Protein AF-A0A7X6X427-F1 (afdb_monomer_lite)

Radius of gyration: 28.25 Å; chains: 1; bounding box: 52×33×77 Å

Structure (mmCIF, N/CA/C/O backbone):
data_AF-A0A7X6X427-F1
#
_entry.id   AF-A0A7X6X427-F1
#
loop_
_atom_site.group_PDB
_atom_site.id
_atom_site.type_symbol
_atom_site.label_atom_id
_atom_site.label_alt_id
_atom_site.label_comp_id
_atom_site.label_asym_id
_atom_site.label_entity_id
_atom_site.label_seq_id
_atom_site.pdbx_PDB_ins_code
_atom_site.Cartn_x
_atom_site.Cartn_y
_atom_site.Cartn_z
_atom_site.occupancy
_atom_site.B_iso_or_equiv
_atom_site.auth_seq_id
_atom_site.auth_comp_id
_atom_site.auth_asym_id
_atom_site.auth_atom_id
_atom_site.pdbx_PDB_model_num
ATOM 1 N N . MET A 1 1 ? -8.699 -10.806 39.226 1.00 50.72 1 MET A N 1
ATOM 2 C 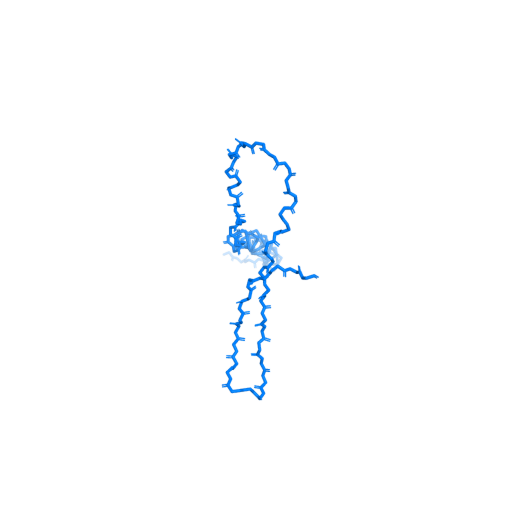CA . MET A 1 1 ? -8.720 -9.400 38.769 1.00 50.72 1 MET A CA 1
ATOM 3 C C . MET A 1 1 ? -10.018 -9.196 38.012 1.00 50.72 1 MET A C 1
ATOM 5 O O . MET A 1 1 ? -10.104 -9.608 36.864 1.00 50.72 1 MET A O 1
ATOM 9 N N . GLU A 1 2 ? -11.046 -8.655 38.663 1.00 70.06 2 GLU A N 1
ATOM 10 C CA . GLU A 1 2 ? -12.255 -8.230 37.953 1.00 70.06 2 GLU A CA 1
ATOM 11 C C . GLU A 1 2 ? -11.909 -6.947 37.198 1.00 70.06 2 GLU A C 1
ATOM 13 O O . GLU A 1 2 ? -11.648 -5.904 37.798 1.00 70.06 2 GLU A O 1
ATOM 18 N N . ILE A 1 3 ? -11.781 -7.045 35.877 1.00 72.62 3 ILE A N 1
ATOM 19 C CA . ILE A 1 3 ? -11.476 -5.889 35.039 1.00 72.62 3 ILE A CA 1
ATOM 20 C C . ILE A 1 3 ? -12.775 -5.101 34.887 1.00 72.62 3 ILE A C 1
ATOM 22 O O . ILE A 1 3 ? -13.737 -5.586 34.294 1.00 72.62 3 ILE A O 1
ATOM 26 N N . SER A 1 4 ? -12.803 -3.889 35.443 1.00 84.44 4 SER A N 1
ATOM 27 C CA . SER A 1 4 ? -13.976 -3.019 35.361 1.00 84.44 4 SER A CA 1
ATOM 28 C C . SER A 1 4 ? -14.289 -2.671 33.899 1.00 84.44 4 SER A C 1
ATOM 30 O O . SER A 1 4 ? -13.392 -2.573 33.055 1.00 84.44 4 SER A O 1
ATOM 32 N N . ARG A 1 5 ? -15.569 -2.436 33.587 1.00 86.81 5 ARG A N 1
ATOM 33 C CA . ARG A 1 5 ? -16.022 -2.082 32.229 1.00 86.81 5 ARG A CA 1
ATOM 34 C C . ARG A 1 5 ? -15.303 -0.842 31.675 1.00 86.81 5 ARG A C 1
ATOM 36 O O . ARG A 1 5 ? -15.053 -0.755 30.478 1.00 86.81 5 ARG A O 1
ATOM 43 N N . GLN A 1 6 ? -14.925 0.091 32.552 1.00 89.12 6 GLN A N 1
ATOM 44 C CA . GLN A 1 6 ? -14.120 1.263 32.195 1.00 89.12 6 GLN A CA 1
ATOM 45 C C . GLN A 1 6 ? -12.688 0.866 31.819 1.00 89.12 6 GLN A C 1
ATOM 47 O O . GLN A 1 6 ? -12.175 1.318 30.798 1.00 89.12 6 GLN A O 1
ATOM 52 N N . SER A 1 7 ? -12.064 -0.034 32.584 1.00 90.12 7 SER A N 1
ATOM 53 C CA . SER A 1 7 ? -10.726 -0.555 32.286 1.00 90.12 7 SER A CA 1
ATOM 54 C C . SER A 1 7 ? -10.683 -1.334 30.966 1.00 90.12 7 SER A C 1
ATOM 56 O O . SER A 1 7 ? -9.704 -1.221 30.234 1.00 90.12 7 SER A O 1
ATOM 58 N N . GLN A 1 8 ? -11.750 -2.059 30.612 1.00 91.62 8 GLN A N 1
ATOM 59 C CA . GLN A 1 8 ? -11.878 -2.726 29.307 1.00 91.62 8 GLN A CA 1
ATOM 60 C C . GLN A 1 8 ? -11.886 -1.737 28.135 1.00 91.62 8 GLN A C 1
ATOM 62 O O . GLN A 1 8 ? -11.196 -1.962 27.143 1.00 91.62 8 GLN A O 1
ATOM 67 N N . ILE A 1 9 ? -12.635 -0.636 28.249 1.00 94.44 9 ILE A N 1
ATOM 68 C CA . ILE A 1 9 ? -12.715 0.388 27.196 1.00 94.44 9 ILE A CA 1
ATOM 69 C C . ILE A 1 9 ? -11.365 1.087 27.024 1.00 94.44 9 ILE A C 1
ATOM 71 O O . ILE A 1 9 ? -10.899 1.260 25.899 1.00 94.44 9 ILE A O 1
ATOM 75 N N . VAL A 1 10 ? -10.706 1.439 28.131 1.00 95.50 10 VAL A N 1
ATOM 76 C CA . VAL A 1 10 ? -9.371 2.053 28.093 1.00 95.50 10 VAL A CA 1
ATOM 77 C C . VAL A 1 10 ? -8.364 1.104 27.445 1.00 95.50 10 VAL A C 1
ATOM 79 O O . VAL A 1 10 ? -7.626 1.519 26.554 1.00 95.50 10 VAL A O 1
ATOM 82 N N . LEU A 1 11 ? -8.375 -0.178 27.817 1.00 94.56 11 LEU A N 1
ATOM 83 C CA . LEU A 1 11 ? -7.489 -1.175 27.221 1.00 94.56 11 LEU A CA 1
ATOM 84 C C . LEU A 1 11 ? -7.736 -1.328 25.714 1.00 94.56 11 LEU A C 1
ATOM 86 O O . LEU A 1 11 ? -6.778 -1.377 24.948 1.00 94.56 11 LEU A O 1
ATOM 90 N N . ALA A 1 12 ? -9.001 -1.351 25.283 1.00 94.44 12 ALA A N 1
ATOM 91 C CA . ALA A 1 12 ? -9.364 -1.444 23.871 1.00 94.44 12 ALA A CA 1
ATOM 92 C C . ALA A 1 12 ? -8.869 -0.233 23.064 1.00 94.44 12 ALA A C 1
ATOM 94 O O . ALA A 1 12 ? -8.308 -0.411 21.985 1.00 94.44 12 ALA A O 1
ATOM 95 N N . ILE A 1 13 ? -9.010 0.986 23.597 1.00 96.06 13 ILE A N 1
ATOM 96 C CA . ILE A 1 13 ? -8.511 2.210 22.950 1.00 96.06 13 ILE A CA 1
ATOM 97 C C . ILE A 1 13 ? -6.984 2.192 22.853 1.00 96.06 13 ILE A C 1
ATOM 99 O O . ILE A 1 13 ? -6.435 2.531 21.807 1.00 96.06 13 ILE A O 1
ATOM 103 N N . VAL A 1 14 ? -6.289 1.763 23.910 1.00 96.12 14 VAL A N 1
ATOM 104 C CA . VAL A 1 14 ? -4.823 1.653 23.904 1.00 96.12 14 VAL A CA 1
ATOM 105 C C . VAL A 1 14 ? -4.361 0.636 22.860 1.00 96.12 14 VAL A C 1
ATOM 107 O O . VAL A 1 14 ? -3.453 0.928 22.084 1.00 96.12 14 VAL A O 1
ATOM 110 N N . LEU A 1 15 ? -5.015 -0.525 22.782 1.00 95.62 15 LEU A N 1
ATOM 111 C CA . LEU A 1 15 ? -4.730 -1.544 21.767 1.00 95.62 15 LEU A CA 1
ATOM 112 C C . LEU A 1 15 ? -4.981 -1.026 20.347 1.00 95.62 15 LEU A C 1
ATOM 114 O O . LEU A 1 15 ? -4.166 -1.254 19.450 1.00 95.62 15 LEU A O 1
ATOM 118 N N . LEU A 1 16 ? -6.078 -0.295 20.143 1.00 95.19 16 LEU A N 1
ATOM 119 C CA . LEU A 1 16 ? -6.402 0.327 18.863 1.00 95.19 16 LEU A CA 1
ATOM 120 C C . LEU A 1 16 ? -5.334 1.357 18.465 1.00 95.19 16 LEU A C 1
ATOM 122 O O . LEU A 1 16 ? -4.843 1.333 17.341 1.00 95.19 16 LEU A O 1
ATOM 126 N N . ALA A 1 17 ? -4.922 2.223 19.391 1.00 94.69 17 ALA A N 1
ATOM 127 C CA . ALA A 1 17 ? -3.890 3.225 19.146 1.00 94.69 17 ALA A CA 1
ATOM 128 C C . ALA A 1 17 ? -2.533 2.582 18.812 1.00 94.69 17 ALA A C 1
ATOM 130 O O . ALA A 1 17 ? -1.857 3.023 17.883 1.00 94.69 17 ALA A O 1
ATOM 131 N N . PHE A 1 18 ? -2.157 1.508 19.515 1.00 94.94 18 PHE A N 1
ATOM 132 C CA . PHE A 1 18 ? -0.915 0.776 19.253 1.00 94.94 18 PHE A CA 1
ATOM 133 C C . PHE A 1 18 ? -0.919 0.078 17.892 1.00 94.94 18 PHE A C 1
ATOM 135 O O . PHE A 1 18 ? 0.052 0.177 17.145 1.00 94.94 18 PHE A O 1
ATOM 142 N N . THR A 1 19 ? -2.007 -0.614 17.553 1.00 91.00 19 THR A N 1
ATOM 143 C CA . THR A 1 19 ? -2.125 -1.328 16.273 1.00 91.00 19 THR A CA 1
ATOM 144 C C . THR A 1 19 ? -2.218 -0.365 15.094 1.00 91.00 19 THR A C 1
ATOM 146 O O . THR A 1 19 ? -1.556 -0.581 14.081 1.00 91.00 19 THR A O 1
ATOM 149 N N . PHE A 1 20 ? -2.957 0.738 15.237 1.00 92.56 20 PHE A N 1
ATOM 150 C CA . PHE A 1 20 ? -3.056 1.771 14.211 1.00 92.56 20 PHE A CA 1
ATOM 151 C C . PHE A 1 20 ? -1.730 2.522 14.027 1.00 92.56 20 PHE A C 1
ATOM 153 O O . PHE A 1 20 ? -1.236 2.632 12.907 1.00 92.56 20 PHE A O 1
ATOM 160 N N . GLY A 1 21 ? -1.103 2.974 15.118 1.00 87.12 21 GLY A N 1
ATOM 161 C CA . GLY A 1 21 ? 0.189 3.663 15.072 1.00 87.12 21 GLY A CA 1
ATOM 162 C C . GLY A 1 21 ? 1.304 2.780 14.506 1.00 87.12 21 GLY A C 1
ATOM 163 O O . GLY A 1 21 ? 2.024 3.193 13.596 1.00 87.12 21 GLY A O 1
ATOM 164 N N . GLY A 1 22 ? 1.400 1.535 14.980 1.00 85.19 22 GLY A N 1
ATOM 165 C CA . GLY A 1 22 ? 2.347 0.551 14.457 1.00 85.19 22 GLY A CA 1
ATOM 166 C C . GLY A 1 22 ? 2.087 0.205 12.989 1.00 85.19 22 GLY A C 1
ATOM 167 O O . GLY A 1 22 ? 3.027 0.143 12.199 1.00 85.19 22 GLY A O 1
ATOM 168 N N . GLY A 1 23 ? 0.819 0.047 12.600 1.00 87.69 23 GLY A N 1
ATOM 169 C CA . GLY A 1 23 ? 0.416 -0.256 11.227 1.00 87.69 23 GLY A CA 1
ATOM 170 C C . GLY A 1 23 ? 0.759 0.854 10.231 1.00 87.69 23 GLY A C 1
ATOM 171 O O . GLY A 1 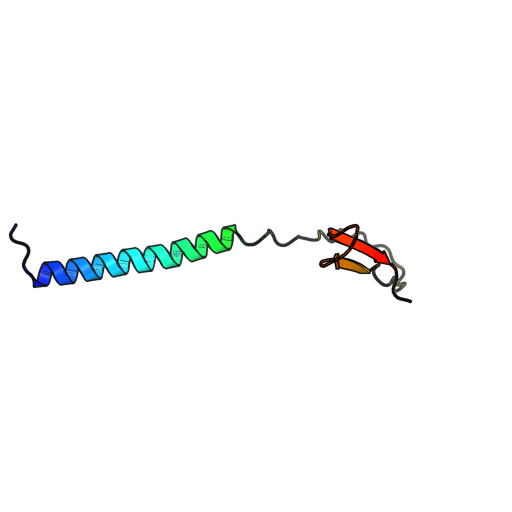23 ? 1.304 0.562 9.168 1.00 87.69 23 GLY A O 1
ATOM 172 N N . VAL A 1 24 ? 0.511 2.124 10.575 1.00 88.31 24 VAL A N 1
ATOM 173 C CA . VAL A 1 24 ? 0.828 3.275 9.706 1.00 88.31 24 VAL A CA 1
ATOM 174 C C . VAL A 1 24 ? 2.339 3.413 9.494 1.00 88.31 24 VAL A C 1
ATOM 176 O O . VAL A 1 24 ? 2.791 3.581 8.359 1.00 88.31 24 VAL A O 1
ATOM 179 N N . VAL A 1 25 ? 3.138 3.287 10.558 1.00 86.19 25 VAL A N 1
ATOM 180 C CA . VAL A 1 25 ? 4.606 3.374 10.465 1.00 86.19 25 VAL A CA 1
ATOM 181 C C . VAL A 1 25 ? 5.178 2.193 9.678 1.00 86.19 25 VAL A C 1
ATOM 183 O O . VAL A 1 25 ? 6.007 2.388 8.787 1.00 86.19 25 VAL A O 1
ATOM 186 N N . TYR A 1 26 ? 4.711 0.973 9.955 1.00 82.25 26 TYR A N 1
ATOM 187 C CA . TYR A 1 26 ? 5.164 -0.225 9.251 1.00 82.25 26 TYR A CA 1
ATOM 188 C C . TYR A 1 26 ? 4.768 -0.207 7.768 1.00 82.25 26 TYR A C 1
ATOM 190 O O . TYR A 1 26 ? 5.584 -0.533 6.905 1.00 82.25 26 TYR A O 1
ATOM 198 N N . GLY A 1 27 ? 3.549 0.242 7.453 1.00 81.50 27 GLY A N 1
ATOM 199 C CA . GLY A 1 27 ? 3.075 0.426 6.081 1.00 81.50 27 GLY A CA 1
ATOM 200 C C . GLY A 1 27 ? 3.925 1.433 5.306 1.00 81.50 27 GLY A C 1
ATOM 201 O O . GLY A 1 27 ? 4.370 1.136 4.197 1.00 81.50 27 GLY A O 1
ATOM 202 N N . GLY A 1 28 ? 4.248 2.578 5.915 1.00 80.81 28 GLY A N 1
ATOM 203 C CA . GLY A 1 28 ? 5.152 3.564 5.318 1.00 80.81 28 GLY A CA 1
ATOM 204 C C . GLY A 1 28 ? 6.565 3.018 5.087 1.00 80.81 28 GLY A C 1
ATOM 205 O O . GLY A 1 28 ? 7.186 3.304 4.062 1.00 80.81 28 GLY A O 1
ATOM 206 N N . TRP A 1 29 ? 7.069 2.183 6.000 1.00 76.12 29 TRP A N 1
ATOM 207 C CA . TRP A 1 29 ? 8.385 1.562 5.851 1.00 76.12 29 TRP A CA 1
ATOM 208 C C . TRP A 1 29 ? 8.415 0.500 4.742 1.00 76.12 29 TRP A C 1
ATOM 210 O O . TRP A 1 29 ? 9.366 0.455 3.962 1.00 76.12 29 TRP A O 1
ATOM 220 N N . ARG A 1 30 ? 7.345 -0.293 4.598 1.00 73.69 30 ARG A N 1
ATOM 221 C CA . ARG A 1 30 ? 7.181 -1.263 3.501 1.00 73.69 30 ARG A CA 1
ATOM 222 C C . ARG A 1 30 ? 7.020 -0.585 2.144 1.00 73.69 30 ARG A C 1
ATOM 224 O O . ARG A 1 30 ? 7.587 -1.072 1.172 1.00 73.69 30 ARG A O 1
ATOM 231 N N . MET A 1 31 ? 6.330 0.556 2.077 1.00 60.47 31 MET A N 1
ATOM 232 C CA . MET A 1 31 ? 6.263 1.342 0.842 1.00 60.47 31 MET A CA 1
ATOM 233 C C . MET A 1 31 ? 7.639 1.873 0.444 1.00 60.47 31 MET A C 1
ATOM 235 O O . MET A 1 31 ? 7.994 1.757 -0.721 1.00 60.47 31 MET A O 1
ATOM 239 N N . LYS A 1 32 ? 8.454 2.356 1.397 1.00 63.22 32 LYS A N 1
ATOM 240 C CA . LYS A 1 32 ? 9.846 2.764 1.124 1.00 63.22 32 LYS A CA 1
ATOM 241 C C . LYS A 1 32 ? 10.713 1.637 0.559 1.00 63.22 32 LYS A C 1
ATOM 243 O O . LYS A 1 32 ? 11.574 1.914 -0.262 1.00 63.22 32 LYS A O 1
ATOM 248 N N . GLN A 1 33 ? 10.469 0.390 0.962 1.00 62.09 33 GLN A N 1
ATOM 249 C CA . GLN A 1 33 ? 11.157 -0.785 0.409 1.00 62.09 33 GLN A CA 1
ATOM 250 C C . GLN A 1 33 ? 10.655 -1.190 -0.987 1.00 62.09 33 GLN A C 1
ATOM 252 O O . GLN A 1 33 ? 11.354 -1.910 -1.689 1.00 62.09 33 GLN A O 1
ATOM 257 N N . GLN A 1 34 ? 9.452 -0.762 -1.382 1.00 57.91 34 GLN A N 1
ATOM 258 C CA . GLN A 1 34 ? 8.861 -1.042 -2.695 1.00 57.91 34 GLN A CA 1
ATOM 259 C C . GLN A 1 34 ? 9.065 0.078 -3.714 1.00 57.91 34 GLN A C 1
ATOM 261 O O . GLN A 1 34 ? 8.674 -0.107 -4.866 1.00 57.91 34 GLN A O 1
ATOM 266 N N . LEU A 1 35 ? 9.654 1.221 -3.337 1.00 61.47 35 LEU A N 1
ATOM 267 C CA . LEU A 1 35 ? 10.123 2.162 -4.347 1.00 61.47 35 LEU A CA 1
ATOM 268 C C . LEU A 1 35 ? 11.183 1.427 -5.180 1.00 61.47 35 LEU A C 1
ATOM 270 O O . LEU A 1 35 ? 12.193 1.014 -4.605 1.00 61.47 35 LEU A O 1
ATOM 274 N N . PRO A 1 36 ? 10.961 1.236 -6.497 1.00 59.47 36 PRO A N 1
ATOM 275 C CA . PRO A 1 36 ? 12.018 0.786 -7.388 1.00 59.47 36 PRO A CA 1
ATOM 276 C C . PRO A 1 36 ? 13.205 1.703 -7.140 1.00 59.47 36 PRO A C 1
ATOM 278 O O . PRO A 1 36 ? 13.009 2.923 -7.077 1.00 59.47 36 PRO A O 1
ATOM 281 N N . GLU A 1 37 ? 14.389 1.128 -6.922 1.00 65.00 37 GLU A N 1
ATOM 282 C CA . GLU A 1 37 ? 15.599 1.924 -6.748 1.00 65.00 37 GLU A CA 1
ATOM 283 C C . GLU A 1 37 ? 15.604 3.001 -7.836 1.00 65.00 37 GLU A C 1
ATOM 285 O O . GLU A 1 37 ? 15.369 2.668 -9.007 1.00 65.00 37 GLU A O 1
ATOM 290 N N . PRO A 1 38 ? 15.749 4.293 -7.476 1.00 58.12 38 PRO A N 1
ATOM 291 C CA . PRO A 1 38 ? 15.859 5.317 -8.494 1.00 58.12 38 PRO A CA 1
ATOM 292 C C . PRO A 1 38 ? 17.004 4.860 -9.383 1.00 58.12 38 PRO A C 1
ATOM 294 O O . PRO A 1 38 ? 18.099 4.624 -8.880 1.00 58.12 38 PRO A O 1
ATOM 297 N N . VAL A 1 39 ? 16.730 4.649 -10.670 1.00 56.69 39 VAL A N 1
ATOM 298 C CA . VAL A 1 39 ? 17.763 4.321 -11.646 1.00 56.69 39 VAL A CA 1
ATOM 299 C C . VAL A 1 39 ? 18.748 5.480 -11.587 1.00 56.69 39 VAL A C 1
ATOM 301 O O . VAL A 1 39 ? 18.504 6.547 -12.153 1.00 56.69 39 VAL A O 1
ATOM 304 N N . ILE A 1 40 ? 19.821 5.306 -10.814 1.00 55.12 40 ILE A N 1
ATOM 305 C CA . ILE A 1 40 ? 20.940 6.226 -10.785 1.00 55.12 40 ILE A CA 1
ATOM 306 C C . ILE A 1 40 ? 21.575 6.015 -12.144 1.00 55.12 40 ILE A C 1
ATOM 308 O O . ILE A 1 40 ? 22.333 5.076 -12.367 1.00 55.12 40 ILE A O 1
ATOM 312 N N . ILE A 1 41 ? 21.195 6.867 -13.090 1.00 60.69 41 ILE A N 1
ATOM 313 C CA . ILE A 1 41 ? 22.011 7.089 -14.266 1.00 60.69 41 ILE A CA 1
ATOM 314 C C . ILE A 1 41 ? 23.294 7.681 -13.691 1.00 60.69 41 ILE A C 1
ATOM 316 O O . ILE A 1 41 ? 23.361 8.884 -13.435 1.00 60.69 41 ILE A O 1
ATOM 320 N N . GLU A 1 42 ? 24.282 6.827 -13.410 1.00 55.19 42 GLU A N 1
ATOM 321 C CA . GLU A 1 42 ? 25.668 7.244 -13.267 1.00 55.19 42 GLU A CA 1
ATOM 322 C C . GLU A 1 42 ? 26.017 7.932 -14.583 1.00 55.19 42 GLU A C 1
ATOM 324 O O . GLU A 1 42 ? 26.408 7.322 -15.579 1.00 55.19 42 GLU A O 1
ATOM 329 N N . ARG A 1 43 ? 25.785 9.245 -14.611 1.00 61.47 43 ARG A N 1
ATOM 330 C CA . ARG A 1 43 ? 26.360 10.138 -15.593 1.00 61.47 43 ARG A CA 1
ATOM 331 C C . ARG A 1 43 ? 27.854 10.084 -15.327 1.00 61.47 43 ARG A C 1
ATOM 333 O O . ARG A 1 43 ? 28.377 10.859 -14.535 1.00 61.47 43 ARG A O 1
ATOM 340 N N . LYS A 1 44 ? 28.510 9.121 -15.970 1.00 46.75 44 LYS A N 1
ATOM 341 C CA . LYS A 1 44 ? 29.951 9.088 -16.147 1.00 46.75 44 LYS A CA 1
ATOM 342 C C . LYS A 1 44 ? 30.320 10.418 -16.802 1.00 46.75 44 LYS A C 1
ATOM 344 O O . LYS A 1 44 ? 30.083 10.626 -17.991 1.00 46.75 44 LYS A O 1
ATOM 349 N N . GLU A 1 45 ? 30.795 11.354 -15.989 1.00 54.53 45 GLU A N 1
ATOM 350 C CA . GLU A 1 45 ? 31.502 12.538 -16.451 1.00 54.53 45 GLU A CA 1
ATOM 351 C C . GLU A 1 45 ? 32.771 12.060 -17.159 1.00 54.53 45 GLU A C 1
ATOM 353 O O . GLU A 1 45 ? 33.823 11.884 -16.556 1.00 54.53 45 GLU A O 1
ATOM 358 N N . GLU A 1 46 ? 32.667 11.824 -18.462 1.00 44.94 46 GLU A N 1
ATOM 359 C CA . GLU A 1 46 ? 33.803 11.946 -19.366 1.00 44.94 46 GLU A CA 1
ATOM 360 C C . GLU A 1 46 ? 33.622 13.253 -20.133 1.00 44.94 46 GLU A C 1
ATOM 362 O O . GLU A 1 46 ? 32.878 13.365 -21.106 1.00 44.94 46 GLU A O 1
ATOM 367 N N . VAL A 1 47 ? 34.289 14.278 -19.611 1.00 47.88 47 VAL A N 1
ATOM 368 C CA . VAL A 1 47 ? 34.541 15.546 -20.285 1.00 47.88 47 VAL A CA 1
ATOM 369 C C . VAL A 1 47 ? 35.365 15.273 -21.545 1.00 47.88 47 VAL A C 1
ATOM 371 O O . VAL A 1 47 ? 36.518 14.862 -21.446 1.00 47.88 47 VAL A O 1
ATOM 374 N N . ASN A 1 48 ? 34.811 15.567 -22.725 1.00 39.28 48 ASN A N 1
ATOM 375 C CA . ASN A 1 48 ? 35.582 16.182 -23.810 1.00 39.28 48 ASN A CA 1
ATOM 376 C C . ASN A 1 48 ? 34.660 16.944 -24.790 1.00 39.28 48 ASN A C 1
ATOM 378 O O . ASN A 1 48 ? 33.509 16.552 -24.987 1.00 39.28 48 ASN A O 1
ATOM 382 N N . PRO A 1 49 ? 35.128 18.077 -25.346 1.00 49.62 49 PRO A N 1
ATOM 383 C CA . PRO A 1 49 ? 34.307 19.154 -25.865 1.00 49.62 49 PRO A CA 1
ATOM 384 C C . PRO A 1 49 ? 33.898 18.886 -27.308 1.00 49.62 49 PRO A C 1
ATOM 386 O O . PRO A 1 49 ? 34.699 18.416 -28.104 1.00 49.62 49 PRO A O 1
ATOM 389 N N . VAL A 1 50 ? 32.657 19.234 -27.627 1.00 40.44 50 VAL A N 1
ATOM 390 C CA . VAL A 1 50 ? 32.169 19.853 -28.870 1.00 40.44 50 VAL A CA 1
ATOM 391 C C . VAL A 1 50 ? 30.656 19.683 -28.808 1.00 40.44 50 VAL A C 1
ATOM 393 O O . VAL A 1 50 ? 30.111 18.586 -28.906 1.00 40.44 50 VAL A O 1
ATOM 396 N N . ALA A 1 51 ? 29.979 20.797 -28.547 1.00 48.72 51 ALA A N 1
ATOM 397 C CA . ALA A 1 51 ? 28.534 20.869 -28.498 1.00 48.72 51 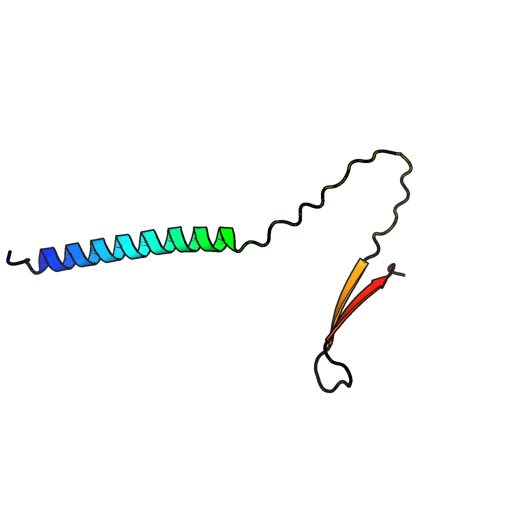ALA A CA 1
ATOM 398 C C . ALA A 1 51 ? 27.964 20.603 -29.898 1.00 48.72 51 ALA A C 1
ATOM 400 O O . ALA A 1 51 ? 27.914 21.493 -30.742 1.00 48.72 51 ALA A O 1
ATOM 401 N N . VAL A 1 52 ? 27.521 19.372 -30.134 1.00 45.62 52 VAL A N 1
ATOM 402 C CA . VAL A 1 52 ? 26.546 19.056 -31.177 1.00 45.62 52 VAL A CA 1
ATOM 403 C C . VAL A 1 52 ? 25.289 18.607 -30.438 1.00 45.62 52 VAL A C 1
ATOM 405 O O . VAL A 1 52 ? 25.391 17.691 -29.618 1.00 45.62 52 VAL A O 1
ATOM 408 N N . PRO A 1 53 ? 24.110 19.218 -30.655 1.00 40.81 53 PRO A N 1
ATOM 409 C CA . PRO A 1 53 ? 22.876 18.696 -30.093 1.00 40.81 53 PRO A CA 1
ATOM 410 C C . PRO A 1 53 ? 22.560 17.385 -30.820 1.00 40.81 53 PRO A C 1
ATOM 412 O O . PRO A 1 53 ? 21.917 17.363 -31.868 1.00 40.81 53 PRO A O 1
ATOM 415 N N . VAL A 1 54 ? 23.073 16.274 -30.298 1.00 49.78 54 VAL A N 1
ATOM 416 C CA . VAL A 1 54 ? 22.595 14.945 -30.664 1.00 49.78 54 VAL A CA 1
ATOM 417 C C . VAL A 1 54 ? 21.252 14.808 -29.966 1.00 49.78 54 VAL A C 1
ATOM 419 O O . VAL A 1 54 ? 21.198 14.630 -28.750 1.00 49.78 54 VAL A O 1
ATOM 422 N N . GLU A 1 55 ? 20.160 14.989 -30.713 1.00 58.22 55 GLU A N 1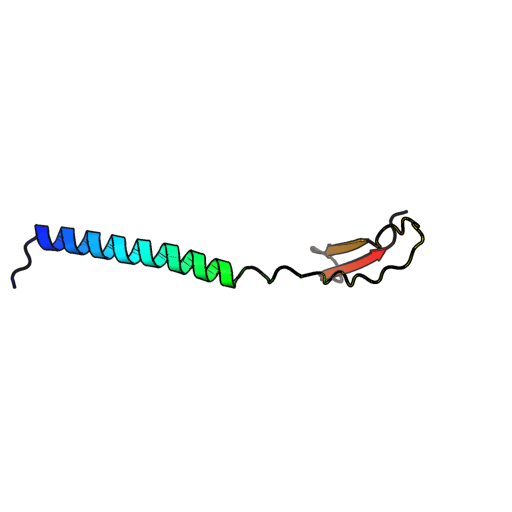
ATOM 423 C CA . GLU A 1 55 ? 18.827 14.664 -30.208 1.00 58.22 55 GLU A CA 1
ATOM 424 C C . GLU A 1 55 ? 18.866 13.242 -29.644 1.00 58.22 55 GLU A C 1
ATOM 426 O O . GLU A 1 55 ? 19.258 12.325 -30.375 1.00 58.22 55 GLU A O 1
ATOM 431 N N . PRO A 1 56 ? 18.526 13.048 -28.357 1.00 60.00 56 PRO A N 1
ATOM 432 C CA . PRO A 1 56 ? 18.589 11.729 -27.762 1.00 60.00 56 PRO A CA 1
ATOM 433 C C . PRO A 1 56 ? 17.631 10.826 -28.530 1.00 60.00 56 PRO A C 1
ATOM 435 O O . PRO A 1 56 ? 16.458 11.164 -28.703 1.00 60.00 56 PRO A O 1
ATOM 438 N N . GLU A 1 57 ? 18.155 9.704 -29.017 1.00 63.81 57 GLU A N 1
ATOM 439 C CA . GLU A 1 57 ? 17.377 8.651 -29.653 1.00 63.81 57 GLU A CA 1
ATOM 440 C C . GLU A 1 57 ? 16.269 8.241 -28.677 1.00 63.81 57 GLU A C 1
ATOM 442 O O . GLU A 1 57 ? 16.534 7.725 -27.589 1.00 63.81 57 GLU A O 1
ATOM 447 N N . ARG A 1 58 ? 15.021 8.600 -28.998 1.00 69.81 58 ARG A N 1
ATOM 448 C CA . ARG A 1 58 ? 13.896 8.388 -28.087 1.00 69.81 58 ARG A CA 1
ATOM 449 C C . ARG A 1 58 ? 13.447 6.942 -28.237 1.00 69.81 58 ARG A C 1
ATOM 451 O O . ARG A 1 58 ? 13.124 6.502 -29.339 1.00 69.81 58 ARG A O 1
ATOM 458 N N . GLU A 1 59 ? 13.4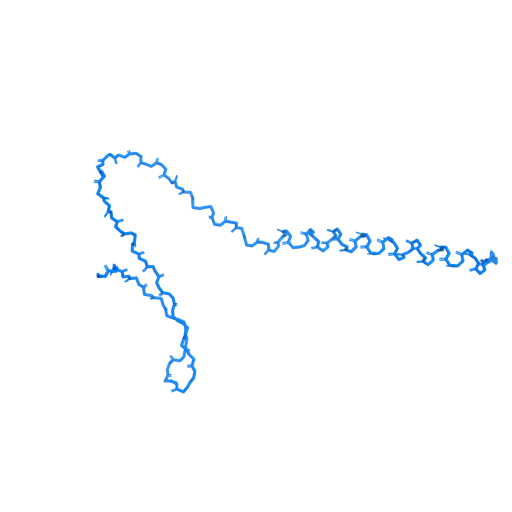28 6.212 -27.130 1.00 80.06 59 GLU A N 1
ATOM 459 C CA . GLU A 1 59 ? 12.855 4.871 -27.080 1.00 80.06 59 GLU A CA 1
ATOM 460 C C . GLU A 1 59 ? 11.335 4.990 -26.893 1.00 80.06 59 GLU A C 1
ATOM 462 O O . GLU A 1 59 ? 10.860 5.603 -25.936 1.00 80.06 59 GLU A O 1
ATOM 467 N N . ILE A 1 60 ? 10.569 4.463 -27.849 1.00 84.44 60 ILE A N 1
ATOM 468 C CA . ILE A 1 60 ? 9.103 4.481 -27.853 1.00 84.44 60 ILE A CA 1
ATOM 469 C C . ILE A 1 60 ? 8.607 3.070 -27.550 1.00 84.44 60 ILE A C 1
ATOM 471 O O . ILE A 1 60 ?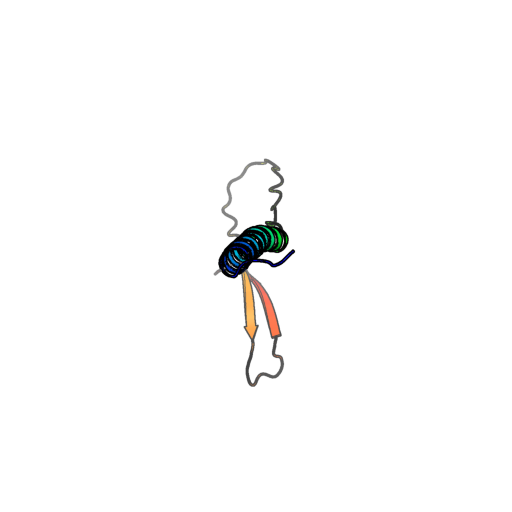 8.897 2.138 -28.301 1.00 84.44 60 ILE A O 1
ATOM 475 N N . THR A 1 61 ? 7.814 2.930 -26.488 1.00 88.94 61 THR A N 1
ATOM 476 C CA . THR A 1 61 ? 7.190 1.661 -26.089 1.00 88.94 61 THR A CA 1
ATOM 477 C C . THR A 1 61 ? 5.708 1.663 -26.452 1.00 88.94 61 THR A C 1
ATOM 479 O O . THR A 1 61 ? 4.960 2.540 -26.019 1.00 88.94 61 THR A O 1
ATOM 482 N N . ILE A 1 62 ? 5.273 0.679 -27.241 1.00 90.00 62 ILE A N 1
ATOM 483 C CA . ILE A 1 62 ? 3.894 0.542 -27.725 1.00 90.00 62 ILE A CA 1
ATOM 484 C C . ILE A 1 62 ? 3.270 -0.724 -27.136 1.00 90.00 62 ILE A C 1
ATOM 486 O O . ILE A 1 62 ? 3.793 -1.825 -27.310 1.00 90.00 62 ILE A O 1
ATOM 490 N N . HIS A 1 63 ? 2.121 -0.567 -26.477 1.00 94.50 63 HIS A N 1
ATOM 491 C CA . HIS A 1 63 ? 1.300 -1.673 -25.985 1.00 94.50 63 HIS A CA 1
ATOM 492 C C . HIS A 1 63 ? 0.231 -2.024 -27.022 1.00 94.50 63 HIS A C 1
ATOM 494 O O . HIS A 1 63 ? -0.653 -1.214 -27.302 1.00 94.50 63 HIS A O 1
ATOM 500 N N . VAL A 1 64 ? 0.302 -3.229 -27.587 1.00 95.06 64 VAL A N 1
ATOM 501 C CA . VAL A 1 64 ? -0.641 -3.709 -28.603 1.00 95.06 64 VAL A CA 1
ATOM 502 C C . VAL A 1 64 ? -1.580 -4.741 -27.981 1.00 95.06 64 VAL A C 1
ATOM 504 O O . VAL A 1 64 ? -1.141 -5.795 -27.519 1.00 95.06 64 VAL A O 1
ATOM 507 N N . ALA A 1 65 ? -2.879 -4.442 -27.999 1.00 91.88 65 ALA A N 1
ATOM 508 C CA . ALA A 1 65 ? -3.950 -5.305 -27.503 1.00 91.88 65 ALA A CA 1
ATOM 509 C C . ALA A 1 65 ? -5.148 -5.319 -28.475 1.00 91.88 65 ALA A C 1
ATOM 511 O O . ALA A 1 65 ? -5.285 -4.425 -29.308 1.00 91.88 65 ALA A O 1
ATOM 512 N N . GLY A 1 66 ? -6.025 -6.323 -28.357 1.00 92.25 66 GLY A N 1
ATOM 513 C CA . GLY A 1 66 ? -7.225 -6.488 -29.191 1.00 92.25 66 GLY A CA 1
ATOM 514 C C . GLY A 1 66 ? -7.136 -7.671 -30.162 1.00 92.25 66 GLY A C 1
ATOM 515 O O . GLY A 1 66 ? -6.344 -8.589 -29.960 1.00 92.25 66 GLY A O 1
ATOM 516 N N . ALA A 1 67 ? -7.962 -7.664 -31.212 1.00 94.25 67 ALA A N 1
ATOM 517 C CA . ALA A 1 67 ? -7.971 -8.698 -32.253 1.00 94.25 67 ALA A CA 1
ATOM 518 C C . ALA A 1 67 ? -6.803 -8.508 -33.237 1.00 94.25 67 ALA A C 1
ATOM 520 O O . ALA A 1 67 ? -6.977 -8.064 -34.370 1.00 94.25 67 ALA A O 1
ATOM 521 N N . VAL A 1 68 ? -5.596 -8.826 -32.776 1.00 94.31 68 VAL A N 1
ATOM 522 C CA . VAL A 1 68 ? -4.350 -8.773 -33.549 1.00 94.31 68 VAL A CA 1
ATOM 523 C C . VAL A 1 68 ? -3.681 -10.145 -33.556 1.00 94.31 68 VAL A C 1
ATOM 525 O O . VAL A 1 68 ? -3.873 -10.937 -32.638 1.00 94.31 68 VAL A O 1
ATOM 528 N N . GLN A 1 69 ? -2.873 -10.427 -34.579 1.00 94.19 69 GLN A N 1
ATOM 529 C CA . GLN A 1 69 ? -2.168 -11.713 -34.674 1.00 94.19 69 GLN A CA 1
ATOM 530 C C . GLN A 1 69 ? -1.076 -11.865 -33.603 1.00 94.19 69 GLN A C 1
ATOM 532 O O . GLN A 1 69 ? -0.881 -12.958 -33.084 1.00 94.19 69 GLN A O 1
ATOM 537 N N . HIS A 1 70 ? -0.392 -10.772 -33.251 1.00 92.00 70 HIS A N 1
ATOM 538 C CA . HIS A 1 70 ? 0.703 -10.773 -32.279 1.00 92.00 70 HIS A CA 1
ATOM 539 C C . HIS A 1 70 ? 0.495 -9.648 -31.250 1.00 92.00 70 HIS A C 1
ATOM 541 O O . HIS A 1 70 ? 0.965 -8.529 -31.457 1.00 92.00 70 HIS A O 1
ATOM 547 N N . PRO A 1 71 ? -0.273 -9.893 -30.174 1.00 95.19 71 PRO A N 1
ATOM 548 C CA . PRO A 1 71 ? -0.392 -8.948 -29.070 1.00 95.19 71 PRO A CA 1
ATOM 549 C C . PRO A 1 71 ? 0.896 -8.934 -28.242 1.00 95.19 71 PRO A C 1
ATOM 551 O O . PRO A 1 71 ? 1.566 -9.958 -28.095 1.00 95.19 71 PRO A O 1
ATOM 554 N N . GLY A 1 72 ? 1.240 -7.782 -27.672 1.00 92.88 72 GLY A N 1
ATOM 555 C CA . GLY A 1 72 ? 2.470 -7.655 -26.899 1.00 92.88 72 GLY A CA 1
ATOM 556 C C . GLY A 1 72 ? 2.954 -6.223 -26.731 1.00 92.88 72 GLY A C 1
ATOM 557 O O . GLY A 1 72 ? 2.272 -5.261 -27.090 1.00 92.88 72 GLY A O 1
ATOM 558 N N . VAL A 1 73 ? 4.147 -6.097 -26.156 1.00 93.44 73 VAL A N 1
ATOM 559 C CA . VAL A 1 73 ? 4.833 -4.820 -25.954 1.00 93.44 73 VAL A CA 1
ATOM 560 C C . VAL A 1 73 ? 6.013 -4.749 -26.911 1.00 93.44 73 VAL A C 1
ATOM 562 O O . VAL A 1 73 ? 6.829 -5.668 -26.954 1.00 93.44 73 VAL A O 1
ATOM 565 N N . TYR A 1 74 ? 6.094 -3.659 -27.669 1.00 90.56 74 TYR A N 1
ATOM 566 C CA . TYR A 1 74 ? 7.128 -3.442 -28.676 1.00 90.56 74 TYR A CA 1
ATOM 567 C C . TYR A 1 74 ? 7.897 -2.162 -28.371 1.00 90.56 74 TYR A C 1
ATOM 569 O O . TYR A 1 74 ? 7.285 -1.123 -28.120 1.00 90.56 74 TYR A O 1
ATOM 577 N N . SER A 1 75 ? 9.225 -2.238 -28.433 1.00 88.06 75 SER A N 1
ATOM 578 C CA . SER A 1 75 ? 10.116 -1.098 -28.213 1.00 88.06 75 SER A CA 1
ATOM 579 C C . SER A 1 75 ? 10.799 -0.710 -29.516 1.00 88.06 75 SER A C 1
ATOM 581 O O . SER A 1 75 ? 11.403 -1.548 -30.186 1.00 88.06 75 SER A O 1
ATOM 583 N N . PHE A 1 76 ? 10.717 0.570 -29.862 1.00 85.31 76 PHE A N 1
ATOM 584 C CA . PHE A 1 76 ? 11.337 1.139 -31.050 1.00 85.31 76 PHE A CA 1
ATOM 585 C C . PHE A 1 76 ? 12.356 2.190 -30.638 1.00 85.31 76 PHE A C 1
ATOM 587 O O . PHE A 1 76 ? 12.057 3.067 -29.831 1.00 85.31 76 PHE A O 1
ATOM 594 N N . ARG A 1 77 ? 13.550 2.123 -31.227 1.00 79.88 77 ARG A N 1
ATOM 595 C CA . ARG A 1 77 ? 14.566 3.170 -31.121 1.00 79.88 77 ARG A CA 1
ATOM 596 C C . ARG A 1 77 ? 14.598 3.913 -32.440 1.00 79.88 77 ARG A C 1
ATOM 598 O O . ARG A 1 77 ? 14.753 3.298 -33.493 1.00 79.88 77 ARG A O 1
ATOM 605 N N . GLY A 1 78 ? 14.347 5.212 -32.386 1.00 69.75 78 GLY A N 1
ATOM 606 C CA . GLY A 1 78 ? 14.289 6.028 -33.582 1.00 69.75 78 GLY A CA 1
ATOM 607 C C . GLY A 1 78 ? 14.596 7.478 -33.276 1.00 69.75 78 GLY A C 1
ATOM 608 O O . GLY A 1 78 ? 14.220 8.021 -32.235 1.00 69.75 78 GLY A O 1
ATOM 609 N N . LYS A 1 79 ? 15.274 8.122 -34.221 1.00 57.47 79 LYS A N 1
ATOM 610 C CA . LYS A 1 79 ? 15.420 9.569 -34.211 1.00 57.47 79 LYS A CA 1
ATOM 611 C C . LYS A 1 79 ? 14.098 10.193 -34.686 1.00 57.47 79 LYS A C 1
ATOM 613 O O . LYS A 1 79 ? 13.600 9.764 -35.732 1.00 57.47 79 LYS A O 1
ATOM 618 N N . PRO A 1 80 ? 13.501 11.149 -33.949 1.00 58.72 80 PRO A N 1
ATOM 619 C CA . PRO A 1 80 ? 12.368 11.904 -34.474 1.00 58.72 80 PRO A CA 1
ATOM 620 C C . PRO A 1 80 ? 12.786 12.581 -35.792 1.00 58.72 80 PRO A C 1
ATOM 622 O O . PRO A 1 80 ? 13.913 13.060 -35.908 1.00 58.72 80 PRO A O 1
ATOM 625 N N . ARG A 1 81 ? 11.916 12.523 -36.806 1.00 58.34 81 ARG A N 1
ATOM 626 C CA . ARG A 1 81 ? 12.095 13.240 -38.078 1.00 58.34 81 ARG A CA 1
ATOM 627 C C . ARG A 1 81 ? 11.642 14.683 -37.953 1.00 58.34 81 ARG A C 1
ATOM 629 O O . ARG A 1 81 ? 10.637 14.902 -37.239 1.00 58.34 81 ARG A O 1
#

pLDDT: mean 75.29, std 17.89, range [39.28, 96.12]

Sequence (81 aa):
MEISRQSQIVLAIVLLAFTFGGGVVYGGWRMKQQLPEPVIIERKEEVNPVAVPVEPEREITIHVAGAVQHPGVYSFRGKPR

Foldseek 3Di:
DPQDPVNVVVVVVVVVCCCVVVVVVVVVVVVVVPPDPPPPPPPPPPDDDDDDPPPPFDKDWDQADDPDPDGDIDIDGHDDD

Secondary structure (DSSP, 8-state):
----HHHHHHHHHHHHHHHHHHHHHHHHHHHHHHS----------------------EEEEEEE-SS-SS-EEEEEEE---